Protein AF-A0A2V5RS11-F1 (afdb_monomer_lite)

Radius of gyration: 22.39 Å; chains: 1; bounding box: 52×42×52 Å

Structure (mmCIF, N/CA/C/O backbone):
data_AF-A0A2V5RS11-F1
#
_entry.id   AF-A0A2V5RS11-F1
#
loop_
_atom_site.group_PDB
_atom_site.id
_atom_site.type_symbol
_atom_site.label_atom_id
_atom_site.label_alt_id
_atom_site.label_comp_id
_atom_site.label_asym_id
_atom_site.label_entity_id
_atom_site.label_seq_id
_atom_site.pdbx_PDB_ins_code
_atom_site.Cartn_x
_atom_site.Cartn_y
_atom_site.Cartn_z
_atom_site.occupancy
_atom_site.B_iso_or_equiv
_atom_site.auth_seq_id
_atom_site.auth_comp_id
_atom_site.auth_asym_id
_atom_site.auth_atom_id
_atom_site.pdbx_PDB_model_num
ATOM 1 N N . ASN A 1 1 ? -6.566 6.231 9.267 1.00 69.44 1 ASN A N 1
ATOM 2 C CA . ASN A 1 1 ? -5.389 5.384 8.987 1.00 69.44 1 ASN A CA 1
ATOM 3 C C . ASN A 1 1 ? -5.355 5.018 7.501 1.00 69.44 1 ASN A C 1
ATOM 5 O O . ASN A 1 1 ? -6.406 4.695 6.966 1.00 69.44 1 ASN A O 1
ATOM 9 N N . LEU A 1 2 ? -4.189 5.110 6.844 1.00 76.75 2 LEU A N 1
ATOM 10 C CA . LEU A 1 2 ? -3.962 4.744 5.431 1.00 76.75 2 LEU A CA 1
ATOM 11 C C . LEU A 1 2 ? -2.870 3.661 5.277 1.00 76.75 2 LEU A C 1
ATOM 13 O O . LEU A 1 2 ? -2.216 3.585 4.239 1.00 76.75 2 LEU A O 1
ATOM 17 N N . THR A 1 3 ? -2.651 2.818 6.296 1.00 82.81 3 THR A N 1
ATOM 18 C CA . THR A 1 3 ? -1.628 1.755 6.267 1.00 82.81 3 THR A CA 1
ATOM 19 C C . THR A 1 3 ? -1.720 0.868 5.025 1.00 82.81 3 THR A C 1
ATOM 21 O O . THR A 1 3 ? -0.696 0.599 4.403 1.00 82.81 3 THR A O 1
ATOM 24 N N . GLY A 1 4 ? -2.923 0.452 4.623 1.00 83.44 4 GLY A N 1
ATOM 25 C CA . GLY A 1 4 ? -3.130 -0.364 3.425 1.00 83.44 4 GLY A CA 1
ATOM 26 C C . GLY A 1 4 ? -2.706 0.361 2.147 1.00 83.44 4 GLY A C 1
ATOM 27 O O . GLY A 1 4 ? -2.075 -0.231 1.274 1.00 83.44 4 GLY A O 1
ATOM 28 N N . SER A 1 5 ? -2.969 1.665 2.060 1.00 85.88 5 SER A N 1
ATOM 29 C CA . SER A 1 5 ? -2.573 2.486 0.912 1.00 85.88 5 SER A CA 1
ATOM 30 C C . SER A 1 5 ? -1.062 2.720 0.867 1.00 85.88 5 SER A C 1
ATOM 32 O O . SER A 1 5 ? -0.461 2.632 -0.201 1.00 85.88 5 SER A O 1
ATOM 34 N N . THR A 1 6 ? -0.428 2.968 2.016 1.00 86.31 6 THR A N 1
ATOM 35 C CA . THR A 1 6 ? 1.033 3.112 2.110 1.00 86.31 6 THR A CA 1
ATOM 36 C C . THR A 1 6 ? 1.746 1.803 1.764 1.00 86.31 6 THR A C 1
ATOM 38 O O . THR A 1 6 ? 2.712 1.824 1.003 1.00 86.31 6 THR A O 1
ATOM 41 N N . LEU A 1 7 ? 1.248 0.664 2.259 1.00 87.75 7 LEU A N 1
ATOM 42 C CA . LEU A 1 7 ? 1.788 -0.657 1.934 1.00 87.75 7 LEU A CA 1
ATOM 43 C C . LEU A 1 7 ? 1.666 -0.952 0.436 1.00 87.75 7 LEU A C 1
ATOM 45 O O . LEU A 1 7 ? 2.639 -1.361 -0.192 1.00 87.75 7 LEU A O 1
ATOM 49 N N . TYR A 1 8 ? 0.493 -0.691 -0.146 1.00 90.50 8 TYR A N 1
ATOM 50 C CA . TYR A 1 8 ? 0.274 -0.846 -1.581 1.00 90.50 8 TYR A CA 1
ATOM 51 C C . TYR A 1 8 ? 1.265 -0.013 -2.397 1.00 90.50 8 TYR A C 1
ATOM 53 O O . TYR A 1 8 ? 1.906 -0.554 -3.288 1.00 90.50 8 TYR A O 1
ATOM 61 N N . LEU A 1 9 ? 1.427 1.277 -2.084 1.00 90.69 9 LEU A N 1
ATOM 62 C CA . LEU A 1 9 ? 2.324 2.168 -2.825 1.00 90.69 9 LEU A CA 1
ATOM 63 C C . LEU A 1 9 ? 3.784 1.708 -2.740 1.00 90.69 9 LEU A C 1
ATOM 65 O O . LEU A 1 9 ? 4.491 1.718 -3.749 1.00 90.69 9 LEU A O 1
ATOM 69 N N . ALA A 1 10 ? 4.226 1.258 -1.564 1.00 89.56 10 ALA A N 1
ATOM 70 C CA . ALA A 1 10 ? 5.566 0.713 -1.381 1.00 89.56 10 ALA A CA 1
ATOM 71 C C . ALA A 1 10 ? 5.781 -0.546 -2.236 1.00 89.56 10 ALA A C 1
ATOM 73 O O . ALA A 1 10 ? 6.704 -0.579 -3.046 1.00 89.56 10 ALA A O 1
ATOM 74 N N . MET A 1 11 ? 4.891 -1.539 -2.137 1.00 89.94 11 MET A N 1
ATOM 75 C CA . MET A 1 11 ? 5.011 -2.775 -2.920 1.00 89.94 11 MET A CA 1
ATOM 76 C C . MET A 1 11 ? 4.909 -2.518 -4.426 1.00 89.94 11 MET A C 1
ATOM 78 O O . MET A 1 11 ? 5.718 -3.033 -5.190 1.00 89.94 11 MET A O 1
ATOM 82 N N . ALA A 1 12 ? 3.959 -1.683 -4.850 1.00 91.50 12 ALA A N 1
ATOM 83 C CA . ALA A 1 12 ? 3.753 -1.312 -6.244 1.00 91.50 12 ALA A CA 1
ATOM 84 C C . ALA A 1 12 ? 4.989 -0.632 -6.848 1.00 91.50 12 ALA A C 1
ATOM 86 O O . ALA A 1 12 ? 5.416 -0.972 -7.947 1.00 91.50 12 ALA A O 1
ATOM 87 N N . SER A 1 13 ? 5.589 0.314 -6.126 1.00 90.31 13 SER A N 1
ATOM 88 C CA . SER A 1 13 ? 6.761 1.042 -6.616 1.00 90.31 13 SER A CA 1
ATOM 89 C C . SER A 1 13 ? 8.008 0.166 -6.728 1.00 90.31 13 SER A C 1
ATOM 91 O O . SER A 1 13 ? 8.720 0.242 -7.728 1.00 90.31 13 SER A O 1
ATOM 93 N N . VAL A 1 14 ? 8.241 -0.713 -5.748 1.00 90.50 14 VAL A N 1
ATOM 94 C CA . VAL A 1 14 ? 9.341 -1.685 -5.786 1.00 90.50 14 VAL A CA 1
ATOM 95 C C . VAL A 1 14 ? 9.114 -2.708 -6.897 1.00 90.50 14 VAL A C 1
ATOM 97 O O . VAL A 1 14 ? 10.046 -3.003 -7.638 1.00 90.50 14 VAL A O 1
ATOM 100 N N . PHE A 1 15 ? 7.880 -3.185 -7.074 1.00 90.69 15 PHE A N 1
ATOM 101 C CA . PHE A 1 15 ? 7.517 -4.070 -8.180 1.00 90.69 15 PHE A CA 1
ATOM 102 C C . PHE A 1 15 ? 7.844 -3.440 -9.539 1.00 90.69 15 PHE A C 1
ATOM 104 O O . PHE A 1 15 ? 8.495 -4.077 -10.363 1.00 90.69 15 PHE A O 1
ATOM 111 N N . VAL A 1 16 ? 7.459 -2.179 -9.765 1.00 89.12 16 VAL A N 1
ATOM 112 C CA . VAL A 1 16 ? 7.773 -1.484 -11.025 1.00 89.12 16 VAL A CA 1
ATOM 113 C C . VAL A 1 16 ? 9.281 -1.303 -11.202 1.00 89.12 16 VAL A C 1
ATOM 115 O O . VAL A 1 16 ? 9.787 -1.517 -12.302 1.00 89.12 16 VAL A O 1
ATOM 118 N N . ALA A 1 17 ? 10.013 -0.956 -10.140 1.00 87.94 17 ALA A N 1
ATOM 119 C CA . ALA A 1 17 ? 11.468 -0.828 -10.199 1.00 87.94 17 ALA A CA 1
ATOM 120 C C . ALA A 1 17 ? 12.154 -2.161 -10.564 1.00 87.94 17 ALA A C 1
ATOM 122 O O . ALA A 1 17 ? 13.016 -2.184 -11.438 1.00 87.94 17 ALA A O 1
ATOM 123 N N . GLN A 1 18 ? 11.727 -3.277 -9.968 1.00 88.88 18 GLN A N 1
ATOM 124 C CA . GLN A 1 18 ? 12.259 -4.617 -10.257 1.00 88.88 18 GLN A CA 1
ATOM 125 C C . GLN A 1 18 ? 11.854 -5.128 -11.649 1.00 88.88 18 GLN A C 1
ATOM 127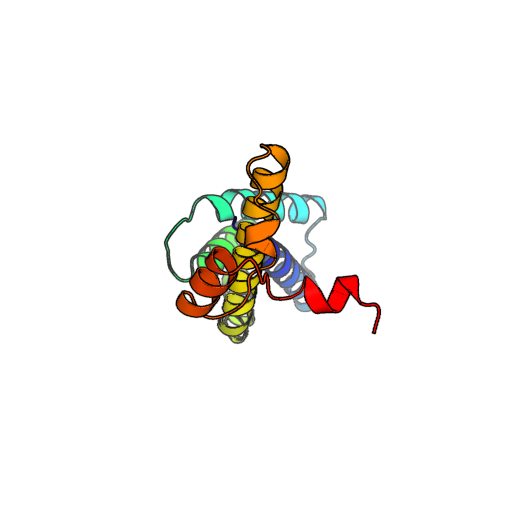 O O . GLN A 1 18 ? 12.646 -5.766 -12.346 1.00 88.88 18 GLN A O 1
ATOM 132 N N . ALA A 1 19 ? 10.632 -4.830 -12.095 1.00 87.00 19 ALA A N 1
ATOM 133 C CA . ALA A 1 19 ? 10.186 -5.140 -13.451 1.00 87.00 19 ALA A CA 1
ATOM 134 C C . ALA A 1 19 ? 11.020 -4.382 -14.502 1.00 87.00 19 ALA A C 1
ATOM 136 O O . ALA A 1 19 ? 11.405 -4.948 -15.527 1.00 87.00 19 ALA A O 1
ATOM 137 N N . ALA A 1 20 ? 11.353 -3.117 -14.234 1.00 83.19 20 ALA A N 1
ATOM 138 C CA . ALA A 1 20 ? 12.241 -2.324 -15.080 1.00 83.19 20 ALA A CA 1
ATOM 139 C C . ALA A 1 20 ? 13.677 -2.875 -15.105 1.00 83.19 20 ALA A C 1
ATOM 141 O O . ALA A 1 20 ? 14.287 -2.948 -16.173 1.00 83.19 20 ALA A O 1
ATOM 142 N N . GLU A 1 21 ? 14.192 -3.305 -13.952 1.00 84.12 21 GLU A N 1
ATOM 143 C CA . GLU A 1 21 ? 15.513 -3.925 -13.826 1.00 84.12 21 GLU A CA 1
ATOM 144 C C . GLU A 1 21 ? 15.624 -5.212 -14.647 1.00 84.12 21 GLU A C 1
ATOM 146 O O . GLU A 1 21 ? 16.531 -5.353 -15.464 1.00 84.12 21 GLU A O 1
ATOM 151 N N . THR A 1 22 ? 14.656 -6.117 -14.505 1.00 79.38 22 THR A N 1
ATOM 152 C CA . THR A 1 22 ? 14.639 -7.408 -15.215 1.00 79.38 22 THR A CA 1
ATOM 153 C C . THR A 1 22 ? 14.422 -7.280 -16.724 1.00 79.38 22 THR A C 1
ATOM 155 O O . THR A 1 22 ? 14.962 -8.083 -17.482 1.00 79.38 22 THR A O 1
ATOM 158 N N . THR A 1 23 ? 13.667 -6.275 -17.180 1.00 77.81 23 THR A N 1
ATOM 159 C CA . THR A 1 23 ? 13.324 -6.119 -18.607 1.00 77.81 23 THR A CA 1
ATOM 160 C C . THR A 1 23 ? 14.364 -5.301 -19.377 1.00 77.81 23 THR A C 1
ATOM 162 O O . THR A 1 23 ? 14.599 -5.560 -20.554 1.00 77.81 23 THR A O 1
ATOM 165 N N . MET A 1 24 ? 14.980 -4.299 -18.739 1.00 76.06 24 MET A N 1
ATOM 166 C CA . MET A 1 24 ? 15.843 -3.321 -19.419 1.00 76.06 24 MET A CA 1
ATOM 167 C C . MET A 1 24 ? 17.266 -3.229 -18.858 1.00 76.06 24 MET A C 1
ATOM 169 O O . MET A 1 24 ? 18.061 -2.436 -19.358 1.00 76.06 24 MET A O 1
ATOM 173 N N . GLY A 1 25 ? 17.604 -4.005 -17.823 1.00 75.31 25 GLY A N 1
ATOM 174 C CA . GLY A 1 25 ? 18.928 -3.976 -17.191 1.00 75.31 25 GLY A CA 1
ATOM 175 C C . GLY A 1 25 ? 19.217 -2.686 -16.414 1.00 75.31 25 GLY A C 1
ATOM 176 O O . GLY A 1 25 ? 20.374 -2.381 -16.127 1.00 75.31 25 GLY A O 1
ATOM 177 N N . TRP A 1 26 ? 18.186 -1.893 -16.101 1.00 81.69 26 TRP A N 1
ATOM 178 C CA . TRP A 1 26 ? 18.334 -0.677 -15.304 1.00 81.69 26 TRP A CA 1
ATOM 179 C C . TRP A 1 26 ? 18.319 -1.005 -13.811 1.00 81.69 26 TRP A C 1
ATOM 181 O O . TRP A 1 26 ? 17.296 -1.408 -13.269 1.00 81.69 26 TRP A O 1
ATOM 191 N N . HIS A 1 27 ? 19.441 -0.789 -13.131 1.00 83.44 27 HIS A N 1
ATOM 192 C CA . HIS A 1 27 ? 19.563 -1.083 -11.708 1.00 83.44 27 HIS A CA 1
ATOM 193 C C . HIS A 1 27 ? 19.273 0.149 -10.853 1.00 83.44 27 HIS A C 1
ATOM 195 O O . HIS A 1 27 ? 19.972 1.162 -10.940 1.00 83.44 27 HIS A O 1
ATOM 201 N N . MET A 1 28 ? 18.277 0.037 -9.973 1.00 85.44 28 MET A N 1
ATOM 202 C CA . MET A 1 28 ? 17.998 1.057 -8.970 1.00 85.44 28 MET A CA 1
ATOM 203 C C . MET A 1 28 ? 18.679 0.697 -7.651 1.00 85.44 28 MET A C 1
ATOM 205 O O . MET A 1 28 ? 18.378 -0.331 -7.042 1.00 85.44 28 MET A O 1
ATOM 209 N N . SER A 1 29 ? 19.580 1.560 -7.181 1.00 90.31 29 SER A N 1
ATOM 210 C CA . SER A 1 29 ? 20.300 1.327 -5.926 1.00 90.31 29 SER A CA 1
ATOM 211 C C . SER A 1 29 ? 19.350 1.248 -4.725 1.00 90.31 29 SER A C 1
ATOM 213 O O . SER A 1 29 ? 18.288 1.873 -4.696 1.00 90.31 29 SER A O 1
ATOM 215 N N . LEU A 1 30 ? 19.766 0.533 -3.679 1.00 88.62 30 LEU A N 1
ATOM 216 C CA . LEU A 1 30 ? 18.969 0.371 -2.460 1.00 88.62 30 LEU A CA 1
ATOM 217 C C . LEU A 1 30 ? 18.664 1.720 -1.775 1.00 88.62 30 LEU A C 1
ATOM 219 O O . LEU A 1 30 ? 17.568 1.921 -1.258 1.00 88.62 30 LEU A O 1
ATOM 223 N N . GLY A 1 31 ? 19.585 2.688 -1.848 1.00 92.25 31 GLY A N 1
ATOM 224 C CA . GLY A 1 31 ? 19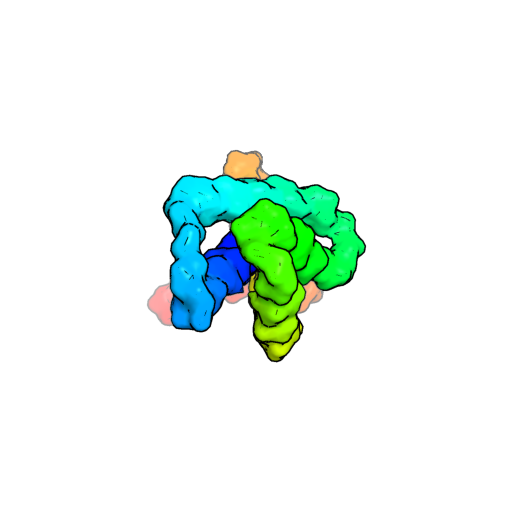.350 4.051 -1.361 1.00 92.25 31 GLY A CA 1
ATOM 225 C C . GLY A 1 31 ? 18.257 4.793 -2.143 1.00 92.25 31 GLY A C 1
ATOM 226 O O . GLY A 1 31 ? 17.418 5.468 -1.543 1.00 92.25 31 GLY A O 1
ATOM 227 N N . GLN A 1 32 ? 18.209 4.625 -3.470 1.00 90.50 32 GLN A N 1
ATOM 228 C CA . GLN A 1 32 ? 17.136 5.180 -4.305 1.00 90.50 32 GLN A CA 1
ATOM 229 C C . GLN A 1 32 ? 15.792 4.508 -4.008 1.00 90.50 32 GLN A C 1
ATOM 231 O O . GLN A 1 32 ? 14.786 5.205 -3.907 1.00 90.50 32 GLN A O 1
ATOM 236 N N . GLN A 1 33 ? 15.775 3.188 -3.783 1.00 91.06 33 GLN A N 1
ATOM 237 C CA . GLN A 1 33 ? 14.569 2.455 -3.370 1.00 91.06 33 GLN A CA 1
ATOM 238 C C . GLN A 1 33 ? 14.014 2.977 -2.045 1.00 91.06 33 GLN A C 1
ATOM 240 O O . GLN A 1 33 ? 12.828 3.293 -1.960 1.00 91.06 33 GLN A O 1
ATOM 245 N N . ILE A 1 34 ? 14.868 3.148 -1.034 1.00 92.00 34 ILE A N 1
ATOM 246 C CA . ILE A 1 34 ? 14.458 3.717 0.256 1.00 92.00 34 ILE A CA 1
ATOM 247 C C . ILE A 1 34 ? 13.924 5.139 0.079 1.00 92.00 34 ILE A C 1
ATOM 249 O O . ILE A 1 34 ? 12.848 5.454 0.584 1.00 92.00 34 ILE A O 1
ATOM 253 N N . THR A 1 35 ? 14.639 5.990 -0.659 1.00 92.62 35 THR A N 1
ATOM 254 C CA . THR A 1 35 ? 14.234 7.390 -0.870 1.00 92.62 35 THR A CA 1
ATOM 255 C C . THR A 1 35 ? 12.878 7.473 -1.570 1.00 92.62 35 THR A C 1
ATOM 257 O O . THR A 1 35 ? 12.001 8.202 -1.117 1.00 92.62 35 THR A O 1
ATOM 260 N N . MET A 1 36 ? 12.665 6.664 -2.609 1.00 92.44 36 MET A N 1
ATOM 261 C CA . MET A 1 36 ? 11.390 6.568 -3.319 1.00 92.44 36 MET A CA 1
ATOM 262 C C . MET A 1 36 ? 10.251 6.129 -2.389 1.00 92.44 36 MET A C 1
ATOM 264 O O . MET A 1 36 ? 9.188 6.752 -2.376 1.00 92.44 36 MET A O 1
ATOM 268 N N . MET A 1 37 ? 10.466 5.085 -1.580 1.00 90.44 37 MET A N 1
ATOM 269 C CA . MET A 1 37 ? 9.469 4.611 -0.613 1.00 90.44 37 MET A CA 1
ATOM 270 C C . MET A 1 37 ? 9.130 5.677 0.435 1.00 90.44 37 MET A C 1
ATOM 272 O O . MET A 1 37 ? 7.962 5.844 0.785 1.00 90.44 37 MET A O 1
ATOM 276 N N . LEU A 1 38 ? 10.124 6.432 0.911 1.00 90.38 38 LEU A N 1
ATOM 277 C CA . LEU A 1 38 ? 9.907 7.549 1.832 1.00 90.38 38 LEU A CA 1
ATOM 278 C C . LEU A 1 38 ? 9.088 8.665 1.176 1.00 90.38 38 LEU A C 1
ATOM 280 O O . LEU A 1 38 ? 8.136 9.157 1.784 1.00 90.38 38 LEU A O 1
ATOM 284 N N . THR A 1 39 ? 9.394 9.024 -0.073 1.00 90.56 39 THR A N 1
ATOM 285 C CA . THR A 1 39 ? 8.597 9.991 -0.838 1.00 90.56 39 THR A CA 1
ATOM 286 C C . THR A 1 39 ? 7.150 9.520 -0.974 1.00 90.56 39 THR A C 1
ATOM 288 O O . THR A 1 39 ? 6.235 10.275 -0.650 1.00 90.56 39 THR A O 1
ATOM 291 N N . LEU A 1 40 ? 6.922 8.258 -1.351 1.00 89.12 40 LEU A N 1
ATOM 292 C CA . LEU A 1 40 ? 5.578 7.672 -1.438 1.00 89.12 40 LEU A CA 1
ATOM 293 C C . LEU A 1 40 ? 4.843 7.699 -0.101 1.00 89.12 40 LEU A C 1
ATOM 295 O O . LEU A 1 40 ? 3.653 8.010 -0.062 1.00 89.12 40 LEU A O 1
ATOM 299 N N . MET A 1 41 ? 5.538 7.410 0.998 1.00 86.12 41 MET A N 1
ATOM 300 C CA . MET A 1 41 ? 4.955 7.450 2.335 1.00 86.12 41 MET A CA 1
ATOM 301 C C . MET A 1 41 ? 4.451 8.854 2.679 1.00 86.12 41 MET A C 1
ATOM 303 O O . MET A 1 41 ? 3.312 8.992 3.130 1.00 86.12 41 MET A O 1
ATOM 307 N N . VAL A 1 42 ? 5.256 9.888 2.421 1.00 87.00 42 VAL A N 1
ATOM 308 C CA . VAL A 1 42 ? 4.874 11.288 2.654 1.00 87.00 42 VAL A CA 1
ATOM 309 C C . VAL A 1 42 ? 3.717 11.694 1.738 1.00 87.00 42 VAL A C 1
ATOM 311 O O . VAL A 1 42 ? 2.700 12.194 2.220 1.00 87.00 42 VAL A O 1
ATOM 314 N N . SER A 1 43 ? 3.814 11.409 0.438 1.00 83.69 43 SER A N 1
ATOM 315 C CA . SER A 1 43 ? 2.777 11.752 -0.543 1.00 83.69 43 SER A CA 1
ATOM 316 C C . SER A 1 43 ? 1.441 11.049 -0.272 1.00 83.69 43 SER A C 1
ATOM 318 O O . SER A 1 43 ? 0.385 11.646 -0.471 1.00 83.69 43 SER A O 1
ATOM 320 N N . SER A 1 44 ? 1.458 9.814 0.243 1.00 79.50 44 SER A N 1
ATOM 321 C CA . SER A 1 44 ? 0.245 9.023 0.510 1.00 79.50 44 SER A CA 1
ATOM 322 C C . SER A 1 44 ? -0.671 9.609 1.586 1.00 79.50 44 SER A C 1
ATOM 324 O O . SER A 1 44 ? -1.873 9.352 1.575 1.00 79.50 44 SER A O 1
ATOM 326 N N . LYS A 1 45 ? -0.127 10.412 2.509 1.00 80.50 45 LYS A N 1
ATOM 327 C CA . LYS A 1 45 ? -0.896 11.037 3.596 1.00 80.50 45 LYS A CA 1
ATOM 328 C C . LYS A 1 45 ? -1.522 12.376 3.198 1.00 80.50 45 LYS A C 1
ATOM 330 O O . LYS A 1 45 ? -2.428 12.837 3.884 1.00 80.50 45 LYS A O 1
ATOM 335 N N . GLY A 1 46 ? -1.056 12.988 2.106 1.00 70.94 46 GLY A N 1
ATOM 336 C CA . GLY A 1 46 ? -1.502 14.306 1.642 1.00 70.94 46 GLY A CA 1
ATOM 337 C C . GLY A 1 46 ? -2.785 14.300 0.807 1.00 70.94 46 GLY A C 1
ATOM 338 O O . GLY A 1 46 ? -3.297 15.369 0.491 1.00 70.94 46 GLY A O 1
ATOM 339 N N . VAL A 1 47 ? -3.317 13.127 0.443 1.00 66.88 47 VAL A N 1
ATOM 340 C CA . VAL A 1 47 ? -4.473 13.006 -0.459 1.00 66.88 47 VAL A CA 1
ATOM 341 C C . VAL A 1 47 ? -5.648 12.345 0.259 1.00 66.88 47 VAL A C 1
ATOM 343 O O . VAL A 1 47 ? -5.970 11.178 0.045 1.00 66.88 47 VAL A O 1
ATOM 346 N N . ALA A 1 48 ? -6.295 13.096 1.149 1.00 61.56 48 ALA A N 1
ATOM 347 C CA . ALA A 1 48 ? -7.567 12.692 1.738 1.00 61.56 48 ALA A CA 1
ATOM 348 C C . ALA A 1 48 ? -8.717 13.094 0.794 1.00 61.56 48 ALA A C 1
ATOM 350 O O . ALA A 1 48 ? -8.958 14.279 0.590 1.00 61.56 48 ALA A O 1
ATOM 351 N N . GLY A 1 49 ? -9.428 12.118 0.217 1.00 64.62 49 GLY A N 1
ATOM 352 C CA . GLY A 1 49 ? -10.729 12.355 -0.434 1.00 64.62 49 GLY A CA 1
ATOM 353 C C . GLY A 1 49 ? -10.777 12.341 -1.966 1.00 64.62 49 GLY A C 1
ATOM 354 O O . GLY A 1 49 ? -11.841 12.599 -2.520 1.00 64.62 49 GLY A O 1
ATOM 355 N N . VAL A 1 50 ? -9.685 12.013 -2.667 1.00 73.38 50 VAL A N 1
ATOM 356 C CA . VAL A 1 50 ? -9.708 11.862 -4.136 1.00 73.38 50 VAL A CA 1
ATOM 357 C C . VAL A 1 50 ? -9.853 10.379 -4.515 1.00 73.38 50 VAL A C 1
ATOM 359 O O . VAL A 1 50 ? -8.986 9.576 -4.150 1.00 73.38 50 VAL A O 1
ATOM 362 N N . PRO A 1 51 ? -10.908 9.983 -5.256 1.00 68.62 51 PRO A N 1
ATOM 363 C CA . PRO A 1 51 ? -11.046 8.619 -5.764 1.00 68.62 51 PRO A CA 1
ATOM 364 C C . PRO A 1 51 ? -9.838 8.218 -6.621 1.00 68.62 51 PRO A C 1
ATOM 366 O O . PRO A 1 51 ? -9.371 9.009 -7.439 1.00 68.62 51 PRO A O 1
ATOM 369 N N . ARG A 1 52 ? -9.331 6.989 -6.447 1.00 74.12 52 ARG A N 1
ATOM 370 C CA . ARG A 1 52 ? -8.179 6.441 -7.199 1.00 74.12 52 ARG A CA 1
ATOM 371 C C . ARG A 1 52 ? -6.890 7.278 -7.125 1.00 74.12 52 ARG A C 1
ATOM 373 O O . ARG A 1 52 ? -6.009 7.151 -7.975 1.00 74.12 52 ARG A O 1
ATOM 380 N N . ALA A 1 53 ? -6.725 8.078 -6.071 1.00 84.25 53 ALA A N 1
ATOM 381 C CA . ALA A 1 53 ? -5.513 8.865 -5.837 1.00 84.25 53 ALA A CA 1
ATOM 382 C C . ALA A 1 53 ? -4.220 8.034 -5.839 1.00 84.25 53 ALA A C 1
ATOM 384 O O . ALA A 1 53 ? -3.172 8.527 -6.246 1.00 84.25 53 ALA A O 1
ATOM 385 N N . ALA A 1 54 ? -4.285 6.774 -5.399 1.00 85.38 54 ALA A N 1
ATOM 386 C CA . ALA A 1 54 ? -3.112 5.919 -5.251 1.00 85.38 54 ALA A CA 1
ATOM 387 C C . ALA A 1 54 ? -2.348 5.720 -6.572 1.00 85.38 54 ALA A C 1
ATOM 389 O O . ALA A 1 54 ? -1.126 5.837 -6.581 1.00 85.38 54 ALA A O 1
ATOM 390 N N . LEU A 1 55 ? -3.039 5.500 -7.694 1.00 89.69 55 LEU A N 1
ATOM 391 C CA . LEU A 1 55 ? -2.380 5.334 -8.996 1.00 89.69 55 LEU A CA 1
ATOM 392 C C . LEU A 1 55 ? -1.750 6.637 -9.499 1.00 89.69 55 LEU A C 1
ATOM 394 O O . LEU A 1 55 ? -0.673 6.614 -10.088 1.00 89.69 55 LEU A O 1
ATOM 398 N N . VAL A 1 56 ? -2.391 7.776 -9.229 1.00 89.44 56 VAL A N 1
ATOM 399 C CA . VAL A 1 56 ? -1.864 9.100 -9.595 1.00 89.44 56 VAL A CA 1
ATOM 400 C C . VAL A 1 56 ? -0.596 9.413 -8.801 1.00 89.44 56 VAL A C 1
ATOM 402 O O . VAL A 1 56 ? 0.402 9.846 -9.373 1.00 89.44 56 VAL A O 1
ATOM 405 N N . ILE A 1 57 ? -0.611 9.146 -7.492 1.00 90.25 57 ILE A N 1
ATOM 406 C CA . ILE A 1 57 ? 0.556 9.307 -6.614 1.00 90.25 57 ILE A CA 1
ATOM 407 C C . ILE A 1 57 ? 1.686 8.381 -7.066 1.00 90.25 57 ILE A C 1
ATOM 409 O O . ILE A 1 57 ? 2.828 8.821 -7.189 1.00 90.25 57 ILE A O 1
ATOM 413 N N . LEU A 1 58 ? 1.366 7.116 -7.348 1.00 91.19 58 LEU A N 1
ATOM 414 C CA . LEU A 1 58 ? 2.333 6.141 -7.837 1.00 91.19 58 LEU A CA 1
ATOM 415 C C . LEU A 1 58 ? 2.981 6.618 -9.141 1.00 91.19 58 LEU A C 1
ATOM 417 O O . LEU A 1 58 ? 4.203 6.632 -9.237 1.00 91.19 58 LEU A O 1
ATOM 421 N N . LEU A 1 59 ? 2.184 7.077 -10.109 1.00 91.62 59 LEU A N 1
ATOM 422 C CA . LEU A 1 59 ? 2.683 7.611 -11.376 1.00 91.62 59 LEU A CA 1
ATOM 423 C C . LEU A 1 59 ? 3.610 8.815 -11.171 1.00 91.62 59 LEU A C 1
ATOM 425 O O . LEU A 1 59 ? 4.689 8.872 -11.760 1.00 91.62 59 LEU A O 1
ATOM 429 N N . ALA A 1 60 ? 3.196 9.770 -10.336 1.00 90.31 60 ALA A N 1
ATOM 430 C CA . ALA A 1 60 ? 3.965 10.981 -10.069 1.00 90.31 60 ALA A CA 1
ATOM 431 C C . ALA A 1 60 ? 5.338 10.662 -9.458 1.00 90.31 60 ALA A C 1
ATOM 433 O O . ALA A 1 60 ? 6.355 11.212 -9.890 1.00 90.31 60 ALA A O 1
ATOM 434 N N . VAL A 1 61 ? 5.384 9.740 -8.492 1.00 90.94 61 VAL A N 1
ATOM 435 C CA . VAL A 1 61 ? 6.654 9.347 -7.876 1.00 90.94 61 VAL A CA 1
ATOM 436 C C . VAL A 1 61 ? 7.493 8.507 -8.834 1.00 90.94 61 VAL A C 1
ATOM 438 O O . VAL A 1 61 ? 8.677 8.787 -8.984 1.00 90.94 61 VAL A O 1
ATOM 441 N N . LEU A 1 62 ? 6.915 7.541 -9.550 1.00 90.81 62 LEU A N 1
ATOM 442 C CA . LEU A 1 62 ? 7.675 6.735 -10.510 1.00 90.81 62 LEU A CA 1
ATOM 443 C C . LEU A 1 62 ? 8.335 7.599 -11.589 1.00 90.81 62 LEU A C 1
ATOM 445 O O . LEU A 1 62 ? 9.498 7.379 -11.899 1.00 90.81 62 LEU A O 1
ATOM 449 N N . ASN A 1 63 ? 7.659 8.637 -12.087 1.00 90.31 63 ASN A N 1
ATOM 450 C CA . ASN A 1 63 ? 8.253 9.578 -13.046 1.00 90.31 63 ASN A CA 1
ATOM 451 C C . ASN A 1 63 ? 9.449 10.369 -12.488 1.00 90.31 63 ASN A C 1
ATOM 453 O O . ASN A 1 63 ? 10.227 10.917 -13.264 1.00 90.31 63 ASN A O 1
ATOM 457 N N . SER A 1 64 ? 9.586 10.450 -11.163 1.00 88.50 64 SER A N 1
ATOM 458 C CA . SER A 1 64 ? 10.690 11.151 -10.496 1.00 88.50 64 SER A CA 1
ATOM 459 C C . SER A 1 64 ? 11.905 10.251 -10.240 1.00 88.50 64 SER A C 1
ATOM 461 O O . SER A 1 64 ? 13.010 10.761 -10.080 1.00 88.50 64 SER A O 1
ATOM 463 N N . PHE A 1 65 ? 11.716 8.927 -10.182 1.00 87.88 65 PHE A N 1
ATOM 464 C CA . PHE A 1 65 ? 12.758 7.967 -9.783 1.00 87.88 65 PHE A CA 1
ATOM 465 C C . PHE A 1 65 ? 13.131 6.958 -10.875 1.00 87.88 65 PHE A C 1
ATOM 467 O O . PHE A 1 65 ? 14.235 6.419 -10.852 1.00 87.88 65 PHE A O 1
ATOM 474 N N . VAL A 1 66 ? 12.232 6.698 -11.821 1.00 84.88 66 VAL A N 1
ATOM 475 C CA . VAL A 1 66 ? 12.379 5.690 -12.876 1.00 84.88 66 VAL A CA 1
ATOM 476 C C . VAL A 1 66 ? 12.549 6.396 -14.231 1.00 84.88 66 VAL A C 1
ATOM 478 O O . VAL A 1 66 ? 11.981 7.474 -14.423 1.00 84.88 66 VAL A O 1
ATOM 481 N N . PRO A 1 67 ? 13.316 5.827 -15.186 1.00 83.12 67 PRO A N 1
ATOM 482 C CA . PRO A 1 67 ? 13.477 6.396 -16.520 1.00 83.12 67 PRO A CA 1
ATOM 483 C C . PRO A 1 67 ? 12.161 6.779 -17.211 1.00 83.12 67 PRO A C 1
ATOM 485 O O . PRO A 1 67 ? 11.108 6.163 -17.016 1.00 83.12 67 PRO A O 1
ATOM 488 N N . SER A 1 68 ? 12.236 7.806 -18.058 1.00 79.44 68 SER A N 1
ATOM 489 C CA . SER A 1 68 ? 11.089 8.380 -18.761 1.00 79.44 68 SER A CA 1
ATOM 490 C C . SER A 1 68 ? 10.335 7.319 -19.571 1.00 79.44 68 SER A C 1
ATOM 492 O O . SER A 1 68 ? 10.932 6.582 -20.349 1.00 79.44 68 SER A O 1
ATOM 494 N N . GLY A 1 69 ? 9.013 7.254 -19.397 1.00 79.25 69 GLY A N 1
ATOM 495 C CA . GLY A 1 69 ? 8.137 6.308 -20.100 1.00 79.25 69 GLY A CA 1
ATOM 496 C C . GLY A 1 69 ? 7.837 5.015 -19.334 1.00 79.25 69 GLY A C 1
ATOM 497 O O . GLY A 1 69 ? 6.805 4.400 -19.585 1.00 79.25 69 GLY A O 1
ATOM 498 N N . LEU A 1 70 ? 8.646 4.647 -18.336 1.00 82.75 70 LEU A N 1
ATOM 499 C CA . LEU A 1 70 ? 8.427 3.425 -17.549 1.00 82.75 70 LEU A CA 1
ATOM 500 C C . LEU A 1 70 ? 7.366 3.611 -16.467 1.00 82.75 70 LEU A C 1
ATOM 502 O O . LEU A 1 70 ? 6.619 2.677 -16.190 1.00 82.75 70 LEU A O 1
ATOM 506 N N . GLY A 1 71 ? 7.275 4.805 -15.873 1.00 85.88 71 GLY A N 1
ATOM 507 C CA . GLY A 1 71 ? 6.248 5.126 -14.878 1.00 85.88 71 GLY A CA 1
ATOM 508 C C . GLY A 1 71 ? 4.831 4.798 -15.375 1.00 85.88 71 GLY A C 1
ATOM 509 O O . GLY A 1 71 ? 4.141 4.007 -14.732 1.00 85.88 71 GLY A O 1
ATOM 510 N N . PRO A 1 72 ? 4.412 5.310 -16.550 1.00 89.81 72 PRO A N 1
ATOM 511 C CA . PRO A 1 72 ? 3.127 4.965 -17.155 1.00 89.81 72 PRO A CA 1
ATOM 512 C C . PRO A 1 72 ? 2.944 3.468 -17.429 1.00 89.81 72 PRO A C 1
ATOM 514 O O . PRO A 1 72 ? 1.874 2.934 -17.151 1.00 89.81 72 PRO A O 1
ATOM 517 N N . ILE A 1 73 ? 3.972 2.778 -17.940 1.00 89.19 73 ILE A N 1
ATOM 518 C CA . ILE A 1 73 ? 3.901 1.339 -18.251 1.00 89.19 73 ILE A CA 1
ATOM 519 C C . ILE A 1 73 ? 3.700 0.519 -16.971 1.00 89.19 73 ILE A C 1
ATOM 521 O O . ILE A 1 73 ? 2.822 -0.339 -16.917 1.00 89.19 73 ILE A O 1
ATOM 525 N N . GLY A 1 74 ? 4.468 0.810 -15.920 1.00 88.69 74 GLY A N 1
ATOM 526 C CA . GLY A 1 74 ? 4.342 0.133 -14.631 1.00 88.69 74 GLY A CA 1
ATOM 527 C C . GLY A 1 74 ? 2.964 0.334 -13.998 1.00 88.69 74 GLY A C 1
ATOM 528 O O . GLY A 1 74 ? 2.344 -0.622 -13.535 1.00 88.69 74 GLY A O 1
ATOM 529 N N . VAL A 1 75 ? 2.443 1.563 -14.045 1.00 91.94 75 VAL A N 1
ATOM 530 C CA . VAL A 1 75 ? 1.089 1.878 -13.563 1.00 91.94 75 VAL A CA 1
ATOM 531 C C . VAL A 1 75 ? 0.020 1.164 -14.393 1.00 91.94 75 VAL A C 1
ATOM 533 O O . VAL A 1 75 ? -0.944 0.669 -13.819 1.00 91.94 75 VAL A O 1
ATOM 536 N N . ALA A 1 76 ? 0.194 1.044 -15.713 1.00 91.94 76 ALA A N 1
ATOM 537 C CA . ALA A 1 76 ? -0.742 0.330 -16.582 1.00 91.9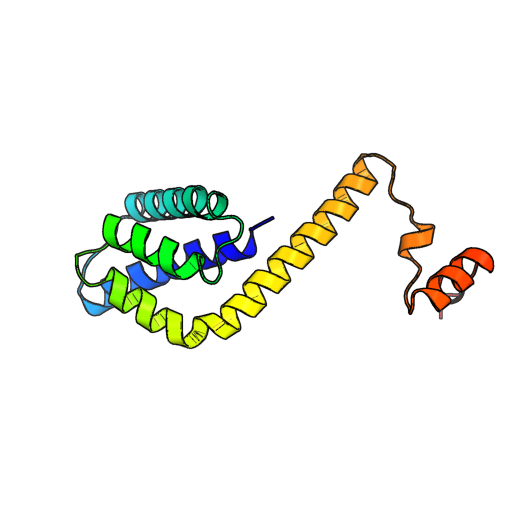4 76 ALA A CA 1
ATOM 538 C C . ALA A 1 76 ? -0.820 -1.175 -16.270 1.00 91.94 76 ALA A C 1
ATOM 540 O O . ALA A 1 76 ? -1.909 -1.745 -16.293 1.00 91.94 76 ALA A O 1
ATOM 541 N N . ILE A 1 77 ? 0.304 -1.814 -15.926 1.00 90.50 77 ILE A N 1
ATOM 542 C CA . ILE A 1 77 ? 0.319 -3.222 -15.489 1.00 90.50 77 ILE A CA 1
ATOM 543 C C . ILE A 1 77 ? -0.476 -3.379 -14.188 1.00 90.50 77 ILE A C 1
ATOM 545 O O . ILE A 1 77 ? -1.321 -4.264 -14.068 1.00 90.50 77 ILE A O 1
ATOM 549 N N . ILE A 1 78 ? -0.238 -2.491 -13.222 1.00 92.06 78 ILE A N 1
ATOM 550 C CA . ILE A 1 78 ? -0.916 -2.523 -11.922 1.00 92.06 78 ILE A CA 1
ATOM 551 C C . ILE A 1 78 ? -2.407 -2.200 -12.058 1.00 92.06 78 ILE A C 1
ATOM 553 O O . ILE A 1 78 ? -3.225 -2.766 -11.335 1.00 92.06 78 ILE A O 1
ATOM 557 N N . PHE A 1 79 ? -2.780 -1.336 -13.005 1.00 91.62 79 PHE A N 1
ATOM 558 C CA . PHE A 1 79 ? -4.170 -0.973 -13.269 1.00 91.62 79 PHE A CA 1
ATOM 559 C C . PHE A 1 79 ? -5.056 -2.197 -13.530 1.00 91.62 79 PHE A C 1
ATOM 561 O O . PHE A 1 79 ? -6.198 -2.222 -13.078 1.00 91.62 79 PHE A O 1
ATOM 568 N N . GLY A 1 80 ? -4.516 -3.244 -14.168 1.00 90.38 80 GLY A N 1
ATOM 569 C CA . GLY A 1 80 ? -5.244 -4.490 -14.428 1.00 90.38 80 GLY A CA 1
ATOM 570 C C . GLY A 1 80 ? -5.716 -5.230 -13.171 1.00 90.38 80 GLY A C 1
ATOM 571 O O . GLY A 1 80 ? -6.665 -6.003 -13.247 1.00 90.38 80 GLY A O 1
ATOM 572 N N . VAL A 1 81 ? -5.093 -4.982 -12.015 1.00 90.19 81 VAL A N 1
ATOM 573 C CA . VAL A 1 81 ? -5.462 -5.589 -10.723 1.00 90.19 81 VAL A CA 1
ATOM 574 C C . VAL A 1 81 ? -5.871 -4.556 -9.669 1.00 90.19 81 VAL A C 1
ATOM 576 O O . VAL A 1 81 ? -6.159 -4.929 -8.530 1.00 90.19 81 VAL A O 1
ATOM 579 N N . ASP A 1 82 ? -5.902 -3.262 -10.011 1.00 89.44 82 ASP A N 1
ATOM 580 C CA . ASP A 1 82 ? -6.091 -2.188 -9.028 1.00 89.44 82 ASP A CA 1
ATOM 581 C C . ASP A 1 82 ? -7.442 -2.287 -8.324 1.00 89.44 82 ASP A C 1
ATOM 583 O O . ASP A 1 82 ? -7.504 -2.015 -7.136 1.00 89.44 82 ASP A O 1
ATOM 587 N N . GLU A 1 83 ? -8.498 -2.745 -8.998 1.00 88.44 83 GLU A N 1
ATOM 588 C CA . GLU A 1 83 ? -9.829 -2.865 -8.393 1.00 88.44 83 GLU A CA 1
ATOM 589 C C . GLU A 1 83 ? -9.871 -3.895 -7.253 1.00 88.44 83 GLU A C 1
ATOM 591 O O . GLU A 1 83 ? -10.374 -3.604 -6.167 1.00 88.44 83 GLU A O 1
ATOM 596 N N . LEU A 1 84 ? -9.260 -5.068 -7.448 1.00 89.94 84 LEU A N 1
ATOM 597 C CA . LEU A 1 84 ? -9.139 -6.079 -6.394 1.00 89.94 84 LEU A CA 1
ATOM 598 C C . LEU A 1 84 ? -8.256 -5.571 -5.247 1.00 89.94 84 LEU A C 1
ATOM 600 O O . LEU A 1 84 ? -8.584 -5.724 -4.068 1.00 89.94 84 LEU A O 1
ATOM 604 N N . MET A 1 85 ? -7.135 -4.940 -5.596 1.00 90.12 85 MET A N 1
ATOM 605 C CA . MET A 1 85 ? -6.223 -4.367 -4.613 1.00 90.12 85 MET A CA 1
ATOM 606 C C . MET A 1 85 ? -6.873 -3.213 -3.843 1.00 90.12 85 MET A C 1
ATOM 608 O O . MET A 1 85 ? -6.585 -3.046 -2.662 1.00 90.12 85 MET A O 1
ATOM 612 N N . ASP A 1 86 ? -7.774 -2.447 -4.459 1.00 88.81 86 ASP A N 1
ATOM 613 C CA . ASP A 1 86 ? -8.488 -1.342 -3.823 1.00 88.81 86 ASP A CA 1
ATOM 614 C C . ASP A 1 86 ? -9.425 -1.818 -2.719 1.00 88.81 86 ASP A C 1
ATOM 616 O O . ASP A 1 86 ? -9.444 -1.247 -1.622 1.00 88.81 86 ASP A O 1
ATOM 620 N N . MET A 1 87 ? -10.127 -2.924 -2.970 1.00 91.00 87 MET A N 1
ATOM 621 C CA . MET A 1 87 ? -10.932 -3.589 -1.949 1.00 91.00 87 MET A CA 1
ATOM 622 C C . MET A 1 87 ? -10.046 -4.015 -0.773 1.00 91.00 87 MET A C 1
ATOM 624 O O . MET A 1 87 ? -10.326 -3.649 0.368 1.00 91.00 87 MET A O 1
ATOM 628 N N . GLY A 1 88 ? -8.917 -4.681 -1.049 1.00 90.00 88 GLY A N 1
ATOM 629 C CA . GLY A 1 88 ? -7.959 -5.096 -0.017 1.00 90.00 88 GLY A CA 1
ATOM 630 C C . GLY A 1 88 ? -7.388 -3.924 0.793 1.00 90.00 88 GLY A C 1
ATOM 631 O O . GLY A 1 88 ? -7.359 -3.974 2.026 1.00 90.00 88 GLY A O 1
ATOM 632 N N . ARG A 1 89 ? -6.992 -2.830 0.123 1.00 88.50 89 ARG A N 1
ATOM 633 C CA . ARG A 1 89 ? -6.528 -1.586 0.767 1.00 88.50 89 ARG A CA 1
ATOM 634 C C . ARG A 1 89 ? -7.578 -1.044 1.728 1.00 88.50 89 ARG A C 1
ATOM 636 O O . ARG A 1 89 ? -7.255 -0.700 2.867 1.00 88.50 89 ARG A O 1
ATOM 643 N N . THR A 1 90 ? -8.823 -0.967 1.267 1.00 87.94 90 THR A N 1
ATOM 644 C CA . THR A 1 90 ? -9.939 -0.434 2.048 1.00 87.94 90 THR A CA 1
ATOM 645 C C . THR A 1 90 ? -10.214 -1.310 3.265 1.00 87.94 90 THR A C 1
ATOM 647 O O . THR A 1 90 ? -10.295 -0.784 4.374 1.00 87.94 90 THR A O 1
ATOM 650 N N . SER A 1 91 ? -10.246 -2.635 3.102 1.00 90.50 91 SER A N 1
ATOM 651 C CA . SER A 1 91 ? -10.437 -3.576 4.209 1.00 90.50 91 SER A CA 1
ATOM 652 C C . SER A 1 91 ? -9.370 -3.425 5.294 1.00 90.50 91 SER A C 1
ATOM 654 O O . SER A 1 91 ? -9.707 -3.271 6.467 1.00 90.50 91 SER A O 1
ATOM 656 N N . VAL A 1 92 ? -8.085 -3.395 4.925 1.00 90.12 92 VAL A N 1
ATOM 657 C CA . VAL A 1 92 ? -6.985 -3.239 5.896 1.00 90.12 92 VAL A CA 1
ATOM 658 C C . VAL A 1 92 ? -7.048 -1.879 6.595 1.00 90.12 92 VAL A C 1
ATOM 660 O O . VAL A 1 92 ? -6.827 -1.795 7.804 1.00 90.12 92 VAL A O 1
ATOM 663 N N . ASN A 1 93 ? -7.387 -0.812 5.866 1.00 88.25 93 ASN A N 1
ATOM 664 C CA . ASN A 1 93 ? -7.541 0.520 6.451 1.00 88.25 93 ASN A CA 1
ATOM 665 C C . ASN A 1 93 ? -8.681 0.565 7.479 1.00 88.25 93 ASN A C 1
ATOM 667 O O . ASN A 1 93 ? -8.504 1.141 8.555 1.00 88.25 93 ASN A O 1
ATOM 671 N N . VAL A 1 94 ? -9.828 -0.051 7.171 1.00 89.88 94 VAL A N 1
ATOM 672 C CA . VAL A 1 94 ? -10.973 -0.139 8.089 1.00 89.88 94 VAL A CA 1
ATOM 673 C C . VAL A 1 94 ? -10.601 -0.948 9.329 1.00 89.88 94 VAL A C 1
ATOM 675 O O . VAL A 1 94 ? -10.740 -0.432 10.435 1.00 89.88 94 VAL A O 1
ATOM 678 N N . I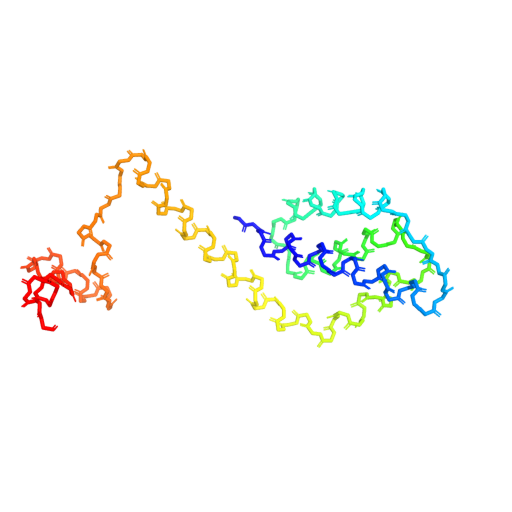LE A 1 95 ? -10.036 -2.148 9.163 1.00 91.25 95 ILE A N 1
ATOM 679 C CA . ILE A 1 95 ? -9.597 -2.999 10.283 1.00 91.25 95 ILE A CA 1
ATOM 680 C C . ILE A 1 95 ? -8.604 -2.250 11.177 1.00 91.25 95 ILE A C 1
ATOM 682 O O . ILE A 1 95 ? -8.759 -2.236 12.395 1.00 91.25 95 ILE A O 1
ATOM 686 N N . GLY A 1 96 ? -7.613 -1.578 10.586 1.00 90.50 96 GLY A N 1
ATOM 687 C CA . GLY A 1 96 ? -6.621 -0.810 11.334 1.00 90.50 96 GLY A CA 1
ATOM 688 C C . GLY A 1 96 ? -7.222 0.365 12.108 1.00 90.50 96 GLY A C 1
ATOM 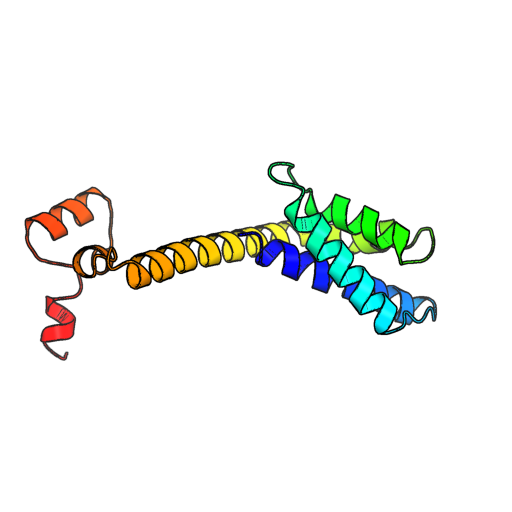689 O O . GLY A 1 96 ? -6.791 0.629 13.227 1.00 90.50 96 GLY A O 1
ATOM 690 N N . ASN A 1 97 ? -8.217 1.063 11.548 1.00 90.81 97 ASN A N 1
ATOM 691 C CA . ASN A 1 97 ? -8.942 2.113 12.271 1.00 90.81 97 ASN A CA 1
ATOM 692 C C . ASN A 1 97 ? -9.746 1.527 13.440 1.00 90.81 97 ASN A C 1
ATOM 694 O O . ASN A 1 97 ? -9.628 2.026 14.555 1.00 90.81 97 ASN A O 1
ATOM 698 N N . CYS A 1 98 ? -10.519 0.462 13.209 1.00 90.50 98 CYS A N 1
ATOM 699 C CA . CYS A 1 98 ? -11.322 -0.188 14.247 1.00 90.50 98 CYS A CA 1
ATOM 700 C C . CYS A 1 98 ? -10.443 -0.714 15.390 1.00 90.50 98 CYS A C 1
ATOM 702 O O . CYS A 1 98 ? -10.706 -0.441 16.562 1.00 90.50 98 CYS A O 1
ATOM 704 N N . LEU A 1 99 ? -9.346 -1.397 15.062 1.00 91.31 99 LEU A N 1
ATOM 705 C CA . LEU A 1 99 ? -8.396 -1.878 16.058 1.00 91.31 99 LEU A CA 1
ATOM 706 C C . LEU A 1 99 ? -7.777 -0.718 16.847 1.00 91.31 99 LEU A C 1
ATOM 708 O O . LEU A 1 99 ? -7.721 -0.782 18.071 1.00 91.31 99 LEU A O 1
ATOM 712 N N . ALA A 1 100 ? -7.364 0.359 16.170 1.00 92.44 100 ALA A N 1
ATOM 713 C CA . ALA A 1 100 ? -6.812 1.533 16.840 1.00 92.44 100 ALA A CA 1
ATOM 714 C C . ALA A 1 100 ? -7.816 2.153 17.823 1.00 92.44 100 ALA A C 1
ATOM 716 O O . ALA A 1 100 ? -7.428 2.492 18.935 1.00 92.44 100 ALA A O 1
ATOM 717 N N . THR A 1 101 ? -9.101 2.244 17.459 1.00 91.25 101 THR A N 1
ATOM 718 C CA . THR A 1 101 ? -10.131 2.763 18.376 1.00 91.25 101 THR A CA 1
ATOM 719 C C . THR A 1 101 ? -10.293 1.899 19.625 1.00 91.25 101 THR A C 1
ATOM 721 O O . THR A 1 101 ? -10.377 2.441 20.721 1.00 91.25 101 THR A O 1
ATOM 724 N N . VAL A 1 102 ? -10.253 0.570 19.486 1.00 90.19 102 VAL A N 1
ATOM 725 C CA . VAL A 1 102 ? -10.333 -0.363 20.623 1.00 90.19 102 VAL A CA 1
ATOM 726 C C . VAL A 1 102 ? -9.104 -0.252 21.523 1.00 90.19 102 VAL A C 1
ATOM 728 O O . VAL A 1 102 ? -9.232 -0.189 22.744 1.00 90.19 102 VAL A O 1
ATOM 731 N N . VAL A 1 103 ? -7.908 -0.205 20.931 1.00 93.50 103 VAL A N 1
ATOM 732 C CA . VAL A 1 103 ? -6.649 -0.084 21.679 1.00 93.50 103 VAL A CA 1
ATOM 733 C C . VAL A 1 103 ? -6.594 1.234 22.449 1.00 93.50 103 VAL A C 1
ATOM 735 O O . VAL A 1 103 ? -6.268 1.223 23.633 1.00 93.50 103 VAL A O 1
ATOM 738 N N . VAL A 1 104 ? -6.954 2.353 21.811 1.00 94.69 104 VAL A N 1
ATOM 739 C CA . VAL A 1 104 ? -6.989 3.670 22.466 1.00 94.69 104 VAL A CA 1
ATOM 740 C C . VAL A 1 104 ? -8.029 3.690 23.582 1.00 94.69 104 VAL A C 1
ATOM 742 O O . VAL A 1 104 ? -7.698 4.096 24.688 1.00 94.69 104 VAL A O 1
ATOM 745 N N . ALA A 1 105 ? -9.243 3.179 23.349 1.00 92.12 105 ALA A N 1
ATOM 746 C CA . ALA A 1 105 ? -10.265 3.101 24.392 1.00 92.12 105 ALA A CA 1
ATOM 747 C C . ALA A 1 105 ? -9.784 2.299 25.613 1.00 92.12 105 ALA A C 1
ATOM 749 O O . ALA A 1 105 ? -10.026 2.701 26.747 1.00 92.12 105 ALA A O 1
ATOM 750 N N . ARG A 1 106 ? -9.060 1.189 25.402 1.00 91.19 106 ARG A N 1
ATOM 751 C CA . ARG A 1 106 ? -8.488 0.405 26.507 1.00 91.19 106 ARG A CA 1
ATOM 752 C C . ARG A 1 106 ? -7.396 1.158 27.254 1.00 91.19 106 ARG A C 1
ATOM 754 O O . ARG A 1 106 ? -7.339 1.061 28.475 1.00 91.19 106 ARG A O 1
ATOM 761 N N . TRP A 1 107 ? -6.540 1.891 26.545 1.00 95.56 107 TRP A N 1
ATOM 762 C CA . TRP A 1 107 ? -5.493 2.698 27.174 1.00 95.56 107 TRP A CA 1
ATOM 763 C C . TRP A 1 107 ? -6.038 3.878 27.975 1.00 95.56 107 TRP A C 1
ATOM 765 O O . TRP A 1 107 ? -5.495 4.174 29.034 1.00 95.56 107 TRP A O 1
ATOM 775 N N . GLU A 1 108 ? -7.115 4.502 27.506 1.00 94.31 108 GLU A N 1
ATOM 776 C CA . GLU A 1 108 ? -7.794 5.596 28.211 1.00 94.31 108 GLU A CA 1
ATOM 777 C C . GLU A 1 108 ? -8.709 5.099 29.348 1.00 94.31 108 GLU A C 1
ATOM 779 O O . GLU A 1 108 ? -9.258 5.903 30.091 1.00 94.31 108 GLU A O 1
ATOM 784 N N . GLY A 1 109 ? -8.885 3.781 29.511 1.00 90.38 109 GLY A N 1
ATOM 785 C CA . GLY A 1 109 ? -9.794 3.204 30.512 1.00 90.38 109 GLY A CA 1
ATOM 786 C C . GLY A 1 109 ? -11.286 3.317 30.162 1.00 90.38 109 GLY A C 1
ATOM 787 O O . GLY A 1 109 ? -12.129 2.956 30.975 1.00 90.38 109 GLY A O 1
ATOM 788 N N . GLU A 1 110 ? -11.612 3.760 28.947 1.00 88.62 110 GLU A N 1
ATOM 789 C CA . GLU A 1 110 ? -12.973 3.971 28.426 1.00 88.62 110 GLU A CA 1
ATOM 790 C C . GLU A 1 110 ? -13.521 2.748 27.660 1.00 88.62 110 GLU A C 1
ATOM 792 O O . GLU A 1 110 ? -14.576 2.801 27.022 1.00 88.62 110 GLU A O 1
ATOM 797 N N . PHE A 1 111 ? -12.794 1.628 27.658 1.00 86.44 111 PHE A N 1
ATOM 798 C CA . PHE A 1 111 ? -13.225 0.417 26.968 1.00 86.44 111 PHE A CA 1
ATOM 799 C C . PHE A 1 111 ? -14.222 -0.389 27.800 1.00 86.44 111 PHE A C 1
ATOM 801 O O . PHE A 1 111 ? -13.875 -0.989 28.815 1.00 86.44 111 PHE A O 1
ATOM 808 N N . ASP A 1 112 ? -15.455 -0.457 27.310 1.00 83.69 112 ASP A N 1
ATOM 809 C CA . ASP A 1 112 ? -16.520 -1.248 27.914 1.00 83.69 112 ASP A CA 1
ATOM 810 C C . ASP A 1 112 ? -16.468 -2.711 27.433 1.00 83.69 112 ASP A C 1
ATOM 812 O O . ASP A 1 112 ? -16.926 -3.055 26.339 1.00 83.69 112 ASP A O 1
ATOM 816 N N . GLU A 1 113 ? -15.915 -3.586 28.278 1.00 80.31 113 GLU A N 1
ATOM 817 C CA . GLU A 1 113 ? -15.834 -5.033 28.030 1.00 80.31 113 GLU A CA 1
ATOM 818 C C . GLU A 1 113 ? -17.220 -5.681 27.902 1.00 80.31 113 GLU A C 1
ATOM 820 O O . GLU A 1 113 ? -17.395 -6.608 27.113 1.00 80.31 113 GLU A O 1
ATOM 825 N N . SER A 1 114 ? -18.220 -5.179 28.635 1.00 75.00 114 SER A N 1
ATOM 826 C CA . SER A 1 114 ? -19.576 -5.732 28.599 1.00 75.00 114 SER A CA 1
ATOM 827 C C . SER A 1 114 ? -20.236 -5.476 27.245 1.00 75.00 114 SER A C 1
ATOM 829 O O . SER A 1 114 ? -20.827 -6.381 26.661 1.00 75.00 114 SER A O 1
ATOM 831 N N . ARG A 1 115 ? -20.033 -4.282 26.674 1.00 72.81 115 ARG A N 1
ATOM 832 C CA . ARG A 1 115 ? -20.471 -3.950 25.311 1.00 72.81 115 ARG A CA 1
ATOM 833 C C . ARG A 1 115 ? -19.704 -4.708 24.233 1.00 72.81 115 ARG A C 1
ATOM 835 O O . ARG A 1 115 ? -20.289 -5.022 23.201 1.00 72.81 115 ARG A O 1
ATOM 842 N N . ALA A 1 116 ? -18.427 -5.017 24.451 1.00 72.44 116 ALA A N 1
ATOM 843 C CA . ALA A 1 116 ? -17.610 -5.751 23.482 1.00 72.44 116 ALA A CA 1
ATOM 844 C C . ALA A 1 116 ? -18.061 -7.211 23.279 1.00 72.44 116 ALA A C 1
ATOM 846 O O . ALA A 1 116 ? -17.788 -7.799 22.234 1.00 72.44 116 ALA A O 1
ATOM 847 N N . LEU A 1 117 ? -18.759 -7.789 24.261 1.00 68.88 117 LEU A N 1
ATOM 848 C CA . LEU A 1 117 ? -19.297 -9.154 24.214 1.00 68.88 117 LEU A CA 1
ATOM 849 C C . LEU A 1 117 ? -20.657 -9.249 23.502 1.00 68.88 117 LEU A C 1
ATOM 851 O O . LEU A 1 117 ? -21.211 -10.339 23.354 1.00 68.88 117 LEU A O 1
ATOM 855 N N . VAL A 1 118 ? -21.208 -8.118 23.063 1.00 69.12 118 VAL A N 1
ATOM 856 C CA . VAL A 1 118 ? -22.510 -8.047 22.406 1.00 69.12 118 VAL A CA 1
ATOM 857 C C . VAL A 1 118 ? -22.328 -8.104 20.890 1.00 69.12 118 VAL A C 1
ATOM 859 O O . VAL A 1 118 ? -21.768 -7.196 20.281 1.00 69.12 118 VAL A O 1
ATOM 862 N N . PHE A 1 119 ? -22.846 -9.163 20.268 1.00 63.47 119 PHE A N 1
ATOM 863 C CA . PHE A 1 119 ? -22.903 -9.337 18.814 1.00 63.47 119 PHE A CA 1
ATOM 864 C C . PHE A 1 119 ? -24.357 -9.523 18.364 1.00 63.47 119 PHE A C 1
ATOM 866 O O . PHE A 1 119 ? -25.151 -10.124 19.084 1.00 63.47 119 PHE A O 1
ATOM 873 N N . GLY A 1 120 ? -24.705 -9.011 17.179 1.00 66.75 120 GLY A N 1
ATOM 874 C CA . GLY A 1 120 ? -26.051 -9.119 16.603 1.00 66.75 120 GLY A CA 1
ATOM 875 C C . GLY A 1 120 ? -26.543 -7.815 15.977 1.00 66.75 120 GLY A C 1
ATOM 876 O O . GLY A 1 120 ? -25.784 -6.866 15.773 1.00 66.75 120 GLY A O 1
ATOM 877 N N . THR A 1 121 ? -27.830 -7.768 15.650 1.00 69.44 121 THR A N 1
ATOM 878 C CA . THR A 1 121 ? -28.513 -6.546 15.211 1.00 69.44 121 THR A CA 1
ATOM 879 C C . THR A 1 121 ? -28.562 -5.504 16.341 1.00 69.44 121 THR A C 1
ATOM 881 O O . THR A 1 121 ? -28.498 -5.868 17.514 1.00 69.44 121 THR A O 1
ATOM 884 N N . PRO A 1 122 ? -28.730 -4.199 16.044 1.00 68.62 122 PRO A N 1
ATOM 885 C CA . PRO A 1 122 ? -28.832 -3.165 17.081 1.00 68.62 122 PRO A CA 1
ATOM 886 C C . PRO A 1 122 ? -29.934 -3.437 18.118 1.00 68.62 122 PRO A C 1
ATOM 888 O O . PRO A 1 122 ? -29.771 -3.117 19.292 1.00 68.62 122 PRO A O 1
ATOM 891 N N . ALA A 1 123 ? -31.033 -4.069 17.692 1.00 68.81 123 ALA A N 1
ATOM 892 C CA . ALA A 1 123 ? -32.130 -4.464 18.570 1.00 68.81 123 ALA A CA 1
ATOM 893 C C . ALA A 1 123 ? -31.740 -5.616 19.512 1.00 68.81 123 ALA A C 1
ATOM 895 O O . ALA A 1 123 ? -32.041 -5.556 20.701 1.00 68.81 123 ALA A O 1
ATOM 896 N N . GLU A 1 124 ? -31.039 -6.635 19.006 1.00 66.19 124 GLU A N 1
ATOM 897 C CA . GLU A 1 124 ? -30.492 -7.729 19.823 1.00 66.19 124 GLU A CA 1
ATOM 898 C C . GLU A 1 124 ? -29.411 -7.215 20.776 1.00 66.19 124 GLU A C 1
ATOM 900 O O . GLU A 1 124 ? -29.362 -7.621 21.932 1.00 66.19 124 GLU A O 1
ATOM 905 N N . ALA A 1 125 ? -28.597 -6.257 20.328 1.00 66.31 125 ALA A N 1
ATOM 906 C CA . ALA A 1 125 ? -27.577 -5.642 21.157 1.00 66.31 125 ALA A CA 1
ATOM 907 C C . ALA A 1 125 ? -28.173 -4.854 22.334 1.00 66.31 125 ALA A C 1
ATOM 909 O O . ALA A 1 125 ? -27.714 -4.995 23.466 1.00 66.31 125 ALA A O 1
ATOM 910 N N . GLU A 1 126 ? -29.228 -4.068 22.094 1.00 66.88 126 GLU A N 1
ATOM 911 C CA . GLU A 1 126 ? -29.964 -3.392 23.168 1.00 66.88 126 GLU A CA 1
ATOM 912 C C . GLU A 1 126 ? -30.654 -4.367 24.124 1.00 66.88 126 GLU A C 1
ATOM 914 O O . GLU A 1 126 ? -30.697 -4.109 25.328 1.00 66.88 126 GLU A O 1
ATOM 919 N N . LEU A 1 127 ? -31.210 -5.463 23.602 1.00 66.81 127 LEU A N 1
ATOM 920 C CA . LEU A 1 127 ? -31.842 -6.504 24.411 1.00 66.81 127 LEU A CA 1
ATOM 921 C C . LEU A 1 127 ? -30.824 -7.180 25.326 1.00 66.81 127 LEU A C 1
ATOM 923 O O . LEU A 1 127 ? -31.061 -7.220 26.527 1.00 66.81 127 LEU A O 1
ATOM 927 N N . ASN A 1 128 ? -29.679 -7.598 24.787 1.00 67.81 128 ASN A N 1
ATOM 928 C CA . ASN A 1 128 ? -28.587 -8.229 25.532 1.00 67.81 128 ASN A CA 1
ATOM 929 C C . ASN A 1 128 ? -28.021 -7.310 26.628 1.00 67.81 128 ASN A C 1
ATOM 931 O O . ASN A 1 128 ? -27.737 -7.749 27.741 1.00 67.81 128 ASN A O 1
ATOM 935 N N . LEU A 1 129 ? -27.919 -6.005 26.348 1.00 65.88 129 LEU A N 1
ATOM 936 C CA . LEU A 1 129 ? -27.501 -5.004 27.336 1.00 65.88 129 LEU A CA 1
ATOM 937 C C . LEU A 1 129 ? -28.543 -4.792 28.446 1.00 65.88 129 LEU A C 1
ATOM 939 O O . LEU A 1 129 ? -28.169 -4.545 29.590 1.00 65.88 129 LEU A O 1
ATOM 943 N N . LYS A 1 130 ? -29.842 -4.866 28.125 1.00 69.12 130 LYS A N 1
ATOM 944 C CA . LYS A 1 130 ? -30.938 -4.708 29.099 1.00 69.12 130 LYS A CA 1
ATOM 945 C C . LYS A 1 130 ? -31.202 -5.979 29.911 1.00 69.12 130 LYS A C 1
ATOM 947 O O . LYS A 1 130 ? -31.606 -5.865 31.065 1.00 69.12 130 LYS A O 1
ATOM 952 N N . SER A 1 131 ? -31.016 -7.161 29.325 1.00 66.88 131 SER A N 1
ATOM 953 C CA . SER A 1 131 ? -31.236 -8.456 29.980 1.00 66.88 131 SER A CA 1
ATOM 954 C C . SER A 1 131 ? -30.032 -8.929 30.797 1.00 66.88 131 SER A C 1
ATOM 956 O O . SER A 1 131 ? -30.202 -9.766 31.677 1.00 66.88 131 SER A O 1
ATOM 958 N N . GLY A 1 132 ? -28.833 -8.396 30.532 1.00 62.28 132 GLY A N 1
ATOM 959 C CA . GLY A 1 132 ? -27.581 -8.870 31.130 1.00 62.28 132 GLY A CA 1
ATOM 960 C C . GLY A 1 132 ? -27.010 -10.122 30.453 1.00 62.28 132 GLY A C 1
ATOM 961 O O . GLY A 1 132 ? -25.917 -10.558 30.813 1.00 62.28 132 GLY A O 1
ATOM 962 N N . ASP A 1 133 ? -27.700 -10.668 29.447 1.00 60.03 133 ASP A N 1
ATOM 963 C CA . ASP A 1 133 ? -27.224 -11.780 28.627 1.00 60.03 133 ASP A CA 1
ATOM 964 C C . ASP A 1 133 ? -26.313 -11.246 27.517 1.00 60.03 133 ASP A C 1
ATOM 966 O O . ASP A 1 133 ? -26.700 -11.107 26.357 1.00 60.03 133 ASP A O 1
ATOM 970 N N . VAL A 1 134 ? -25.066 -10.922 27.858 1.00 62.31 134 VAL A N 1
ATOM 971 C CA . VAL A 1 134 ? -24.041 -10.731 26.824 1.00 62.31 134 VAL A CA 1
ATOM 972 C C . VAL A 1 134 ? -23.800 -12.080 26.144 1.00 62.31 134 VAL A C 1
ATOM 974 O O . VAL A 1 134 ? -23.592 -13.087 26.822 1.00 62.31 134 VAL A O 1
ATOM 977 N N . ALA A 1 135 ? -23.850 -12.109 24.810 1.00 58.16 135 ALA A N 1
ATOM 978 C CA . ALA A 1 135 ? -24.028 -13.299 23.963 1.00 58.16 135 ALA A CA 1
ATOM 979 C C . ALA A 1 135 ? -22.906 -14.370 24.010 1.00 58.16 135 ALA A C 1
ATOM 981 O O . ALA A 1 135 ? -22.830 -15.226 23.136 1.00 58.16 135 ALA A O 1
ATOM 982 N N . LEU A 1 136 ? -22.056 -14.369 25.037 1.00 50.72 136 LEU A N 1
ATOM 983 C CA . LEU A 1 136 ? -21.053 -15.394 25.345 1.00 50.72 136 LEU A CA 1
ATOM 984 C C . LEU A 1 136 ? -20.895 -15.686 26.853 1.00 50.72 136 LEU A C 1
ATOM 986 O O . LEU A 1 136 ? -20.165 -16.616 27.200 1.00 50.72 136 LEU A O 1
ATOM 990 N N . ALA A 1 137 ? -21.567 -14.960 27.761 1.00 49.81 137 ALA A N 1
ATOM 991 C CA . ALA A 1 137 ? -21.388 -15.148 29.208 1.00 49.81 137 ALA A CA 1
ATOM 992 C C . ALA A 1 137 ? -21.836 -16.534 29.697 1.00 49.81 137 ALA A C 1
ATOM 994 O O . ALA A 1 137 ? -21.176 -17.120 30.550 1.00 49.81 137 ALA A O 1
ATOM 995 N N . GLY A 1 138 ? -22.914 -17.086 29.133 1.00 45.34 138 GLY A N 1
ATOM 996 C CA . GLY A 1 138 ? -23.408 -18.412 29.518 1.00 45.34 138 GLY A CA 1
ATOM 997 C C . GLY A 1 138 ? -22.535 -19.568 29.018 1.00 45.34 138 GLY A C 1
ATOM 998 O O . GLY A 1 138 ? -22.335 -20.535 29.746 1.00 45.34 138 GLY A O 1
ATOM 999 N N . ALA A 1 139 ? -21.983 -19.458 27.805 1.00 46.38 139 ALA A N 1
ATOM 1000 C CA . ALA A 1 139 ? -21.241 -20.548 27.165 1.00 46.38 139 ALA A CA 1
ATOM 1001 C C . ALA A 1 139 ? -19.796 -20.664 27.680 1.00 46.38 139 ALA A C 1
ATOM 1003 O O . ALA A 1 139 ? -19.318 -21.760 27.950 1.00 46.38 139 ALA A O 1
ATOM 1004 N N . VAL A 1 140 ? -19.106 -19.539 27.904 1.00 43.75 140 VAL A N 1
ATOM 1005 C CA . VAL A 1 140 ? -17.716 -19.558 28.402 1.00 43.75 140 VAL A CA 1
ATOM 1006 C C . VAL A 1 140 ? -17.648 -19.857 29.907 1.00 43.75 140 VAL A C 1
ATOM 1008 O O . VAL A 1 140 ? -16.670 -20.437 30.371 1.00 43.75 140 VAL A O 1
ATOM 1011 N N . ALA A 1 141 ? -18.690 -19.524 30.679 1.00 48.44 141 ALA A N 1
ATOM 1012 C CA . ALA A 1 141 ? -18.753 -19.847 32.107 1.00 48.44 141 ALA A CA 1
ATOM 1013 C C . ALA A 1 141 ? -19.100 -21.321 32.398 1.00 48.44 141 ALA A C 1
ATOM 1015 O O . ALA A 1 141 ? -18.886 -21.767 33.525 1.00 48.44 141 ALA A O 1
ATOM 1016 N N . GLN A 1 142 ? -19.628 -22.071 31.420 1.00 43.22 142 GLN A N 1
ATOM 1017 C CA . GLN A 1 142 ? -20.049 -23.466 31.614 1.00 43.22 142 GLN A CA 1
ATOM 1018 C C . GLN A 1 142 ? -19.060 -24.521 31.112 1.00 43.22 142 GLN A C 1
ATOM 1020 O O . GLN A 1 142 ? -19.202 -25.672 31.503 1.00 43.22 142 GLN A O 1
ATOM 1025 N N . GLY A 1 143 ? -18.007 -24.155 30.375 1.00 39.16 143 GLY A N 1
ATOM 1026 C CA . GLY A 1 143 ? -16.930 -25.099 30.057 1.00 39.16 143 GLY A CA 1
ATOM 1027 C C . GLY A 1 143 ? -17.369 -26.338 29.265 1.00 39.16 143 GLY A C 1
ATOM 1028 O O . GLY A 1 143 ? -16.799 -27.403 29.497 1.00 39.16 143 GLY A O 1
ATOM 1029 N N . ASP A 1 144 ? -18.331 -26.181 2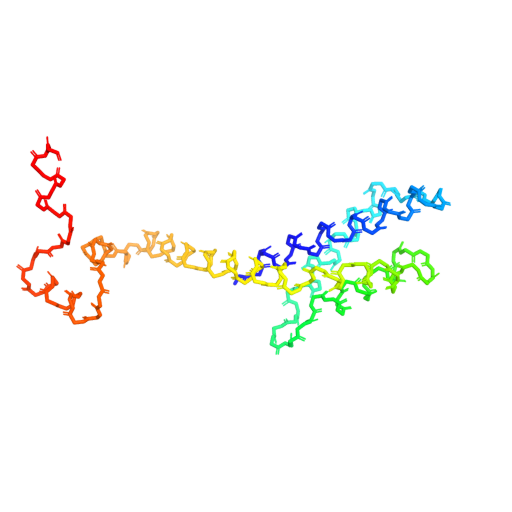8.350 1.00 36.25 144 ASP A N 1
ATOM 1030 C CA . ASP A 1 144 ? -18.688 -27.163 27.311 1.00 36.25 144 ASP A CA 1
ATOM 1031 C C . ASP A 1 144 ? -18.300 -26.642 25.916 1.00 36.25 144 ASP A C 1
ATOM 1033 O O . ASP A 1 144 ? -18.589 -25.457 25.615 1.00 36.25 144 ASP A O 1
#

pLDDT: mean 81.14, std 13.24, range [36.25, 95.56]

Secondary structure (DSSP, 8-state):
--HHHHHHHHHHHHHHHHHHHHHH--PPPHHHHHHHHHHHHHHHHS--S-TTHHHHHHHHHHHHHS-TTHHHHHHHHHHTTHHHHHHHHHHHHHHHHHHHHHHHHHHTT---HHHHT--S-HHHHHHHHHHS--TTHHHHHHT-

Sequence (144 aa):
NLTGSTLYLAMASVFVAQAAETTMGWHMSLGQQITMMLTLMVSSKGVAGVPRAALVILLAVLNSFVPSGLGPIGVAIIFGVDELMDMGRTSVNVIGNCLATVVVARWEGEFDESRALVFGTPAEAELNLKSGDVALAGAVAQGD

Foldseek 3Di:
DQVLLLVCLLVLLVVLQVVCCVPPVDDDDPVLSVVLSVQLNVLSVVDPPDPPVSLVSQLVSCCVRPDPPSSVVSSVVVVVCVVVSVVVSVVVVVVVVVVVVQVVCVVVVNHDPLLVLADDDPVSSVVCVVVVPSPCPVPVVPPD